Protein AF-A0A4Q0ZU45-F1 (afdb_monomer)

Secondary structure (DSSP, 8-state):
-HHHHHHHHHHHTSSS-TT-HHHHHHHHHHHHHHHHHHHHS--HHHHHHHHHHHHHHHHHHHHHHHHHTT--

Solvent-accessible surface area (backbone atoms only — not comparable to full-atom values): 3992 Å² total; per-residue (Å²): 93,72,46,37,53,51,28,50,49,43,42,71,68,67,80,34,56,96,76,32,65,71,44,50,51,34,37,50,53,21,51,53,53,42,54,54,51,35,70,74,58,73,42,72,71,60,48,54,53,47,53,53,50,52,52,53,50,50,51,54,51,53,56,43,53,54,54,60,63,72,77,107

pLDDT: mean 75.51, std 9.97, range [45.47, 90.25]

Nearest PDB structures (foldseek):
  7rdr-assembly1_A  TM=9.079E-01  e=6.196E+00  unidentified

Structure (mmCIF, N/CA/C/O backbone):
data_AF-A0A4Q0ZU45-F1
#
_entry.id   AF-A0A4Q0ZU45-F1
#
loop_
_atom_site.group_PDB
_atom_site.id
_atom_site.type_symbol
_atom_site.label_atom_id
_atom_site.label_alt_id
_atom_site.label_comp_id
_atom_site.label_asym_id
_atom_site.label_entity_id
_atom_site.label_seq_id
_atom_site.pdbx_PDB_ins_code
_atom_site.Cartn_x
_atom_site.Cartn_y
_atom_site.Cartn_z
_atom_site.occupancy
_atom_site.B_iso_or_equiv
_atom_site.auth_seq_id
_atom_site.auth_comp_id
_atom_site.auth_asym_id
_atom_site.auth_atom_id
_atom_site.pdbx_PDB_model_num
ATOM 1 N N . MET A 1 1 ? -4.519 0.327 -10.117 1.00 66.12 1 MET A N 1
ATOM 2 C CA . MET A 1 1 ? -5.105 1.652 -9.791 1.00 66.12 1 MET A CA 1
ATOM 3 C C . MET A 1 1 ? -6.607 1.614 -9.491 1.00 66.12 1 MET A C 1
ATOM 5 O O . MET A 1 1 ? -6.971 2.070 -8.419 1.00 66.12 1 MET A O 1
ATOM 9 N N . LEU A 1 2 ? -7.478 1.053 -10.346 1.00 75.25 2 LEU A N 1
ATOM 10 C CA . LEU A 1 2 ? -8.947 1.058 -10.139 1.00 75.25 2 LEU A CA 1
ATOM 11 C C . LEU A 1 2 ? -9.413 0.579 -8.747 1.00 75.25 2 LEU A C 1
ATOM 13 O O . LEU A 1 2 ? -10.214 1.251 -8.107 1.00 75.25 2 LEU A O 1
ATOM 17 N N . PHE A 1 3 ? -8.864 -0.529 -8.240 1.00 69.56 3 PHE A N 1
ATOM 18 C CA . PHE A 1 3 ? -9.215 -1.059 -6.914 1.00 69.56 3 PHE A CA 1
ATOM 19 C C . PHE A 1 3 ? -8.787 -0.149 -5.752 1.00 69.56 3 PHE A C 1
ATOM 21 O O . PHE A 1 3 ? -9.537 0.006 -4.793 1.00 69.56 3 PHE A O 1
ATOM 28 N N . VAL A 1 4 ? -7.626 0.507 -5.852 1.00 71.62 4 VAL A N 1
ATOM 29 C CA . VAL A 1 4 ? -7.151 1.461 -4.832 1.00 71.62 4 VAL A CA 1
ATOM 30 C C . VAL A 1 4 ? -8.057 2.692 -4.791 1.00 71.62 4 VAL A C 1
ATOM 32 O O . VAL A 1 4 ? -8.465 3.128 -3.718 1.00 71.62 4 VAL A O 1
ATOM 35 N N . VAL A 1 5 ? -8.437 3.211 -5.962 1.00 77.69 5 VAL A N 1
ATOM 36 C CA . VAL A 1 5 ? -9.360 4.351 -6.078 1.00 77.69 5 VAL A CA 1
ATOM 37 C C . VAL A 1 5 ? -10.738 3.992 -5.523 1.00 77.69 5 VAL A C 1
ATOM 39 O O . VAL A 1 5 ? -11.328 4.780 -4.790 1.00 77.69 5 VAL A O 1
ATOM 42 N N . PHE A 1 6 ? -11.232 2.784 -5.800 1.00 74.94 6 PHE A N 1
ATOM 43 C CA . PHE A 1 6 ? -12.503 2.309 -5.259 1.00 74.94 6 PHE A CA 1
ATOM 44 C C . PHE A 1 6 ? -12.464 2.136 -3.731 1.00 74.94 6 PHE A C 1
ATOM 46 O O . PHE A 1 6 ? -13.416 2.506 -3.045 1.00 74.94 6 PHE A O 1
ATOM 53 N N . ALA A 1 7 ? -11.347 1.652 -3.176 1.00 69.19 7 ALA A N 1
ATOM 54 C CA . ALA A 1 7 ? -11.136 1.582 -1.730 1.00 69.19 7 ALA A CA 1
ATOM 55 C C . ALA A 1 7 ? -11.176 2.980 -1.091 1.00 69.19 7 ALA A C 1
ATOM 57 O O . ALA A 1 7 ? -11.873 3.196 -0.099 1.00 69.19 7 ALA A O 1
ATOM 58 N N . TYR A 1 8 ? -10.481 3.948 -1.692 1.00 71.62 8 TYR A N 1
ATOM 59 C CA . TYR A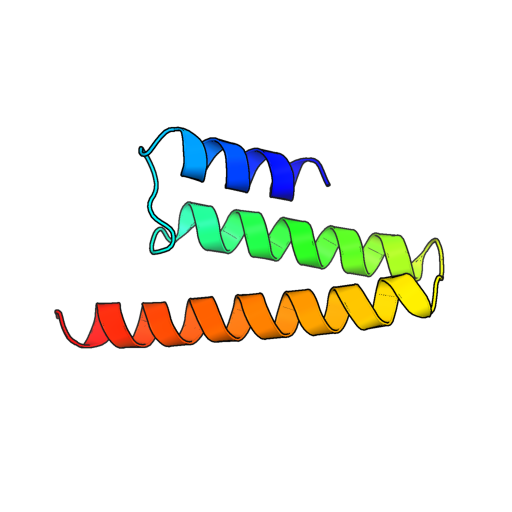 1 8 ? -10.495 5.340 -1.241 1.00 71.62 8 TYR A CA 1
ATOM 60 C C . TYR A 1 8 ? -11.883 5.975 -1.345 1.00 71.62 8 TYR A C 1
ATOM 62 O O . TYR A 1 8 ? -12.302 6.694 -0.443 1.00 71.62 8 TYR A O 1
ATOM 70 N N . PHE A 1 9 ? -12.630 5.675 -2.404 1.00 75.38 9 PHE A N 1
ATOM 71 C CA . PHE A 1 9 ? -14.007 6.134 -2.562 1.00 75.38 9 PHE A CA 1
ATOM 72 C C . PHE A 1 9 ? -14.921 5.592 -1.449 1.00 75.38 9 PHE A C 1
ATOM 74 O O . PHE A 1 9 ? -15.680 6.347 -0.838 1.00 75.38 9 PHE A O 1
ATOM 81 N N . LEU A 1 10 ? -14.795 4.307 -1.105 1.00 65.69 10 LEU A N 1
ATOM 82 C CA . LEU A 1 10 ? -15.506 3.695 0.026 1.00 65.69 10 LEU A CA 1
ATOM 83 C C . LEU A 1 10 ? -15.147 4.353 1.367 1.00 65.69 10 LEU A C 1
ATOM 85 O O . LEU A 1 10 ? -16.030 4.533 2.205 1.00 65.69 10 LEU A O 1
ATOM 89 N N . LEU A 1 11 ? -13.889 4.762 1.548 1.00 70.38 11 LEU A N 1
ATOM 90 C CA . LEU A 1 11 ? -13.455 5.529 2.716 1.00 70.38 11 LEU A CA 1
ATOM 91 C C . LEU A 1 11 ? -14.103 6.924 2.750 1.00 70.38 11 LEU A C 1
ATOM 93 O O . LEU A 1 11 ? -14.609 7.355 3.785 1.00 70.38 11 LEU A O 1
ATOM 97 N N . GLN A 1 12 ? -14.143 7.608 1.603 1.00 72.94 12 GLN A N 1
ATOM 98 C CA . GLN A 1 12 ? -14.661 8.972 1.491 1.00 72.94 12 GLN A CA 1
ATOM 99 C C . GLN A 1 12 ? -16.180 9.054 1.691 1.00 72.94 12 GLN A C 1
ATOM 101 O O . GLN A 1 12 ? -16.686 10.048 2.205 1.00 72.94 12 GLN A O 1
ATOM 106 N N . THR A 1 13 ? -16.911 7.988 1.355 1.00 75.12 13 THR A N 1
ATOM 107 C CA . THR A 1 13 ? -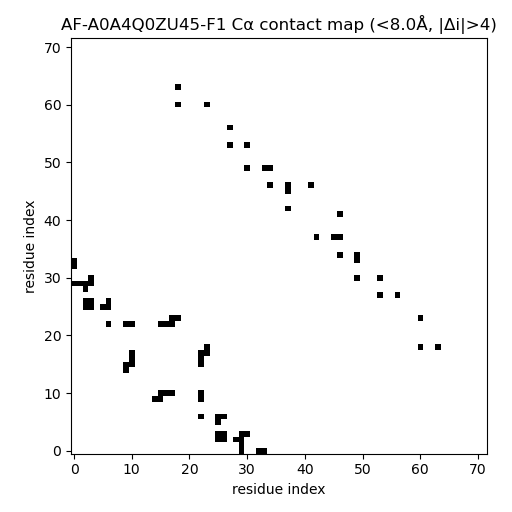18.359 7.883 1.616 1.00 75.12 13 THR A CA 1
ATOM 108 C C . THR A 1 13 ? -18.718 7.689 3.097 1.00 75.12 13 THR A C 1
ATOM 110 O O . THR A 1 13 ? -19.898 7.558 3.411 1.00 75.12 13 THR A O 1
ATOM 113 N N . ASN A 1 14 ? -17.738 7.652 4.014 1.00 62.16 14 ASN A N 1
ATOM 114 C CA . ASN A 1 14 ? -17.903 7.446 5.465 1.00 62.16 14 ASN A CA 1
ATOM 115 C C . ASN A 1 14 ? -18.643 6.150 5.872 1.00 62.16 14 ASN A C 1
ATOM 117 O O . ASN A 1 14 ? -18.814 5.880 7.057 1.00 62.16 14 ASN A O 1
ATOM 121 N N . LYS A 1 15 ? -19.046 5.308 4.910 1.00 61.62 15 LYS A N 1
ATOM 122 C CA . LYS A 1 15 ? -19.659 3.996 5.158 1.00 61.62 15 LYS A CA 1
ATOM 123 C C . LYS A 1 15 ? -18.659 2.972 5.687 1.00 61.62 15 LYS A C 1
ATOM 125 O O . LYS A 1 15 ? -19.059 2.035 6.372 1.00 61.62 15 LYS A O 1
ATOM 130 N N . TYR A 1 16 ? -17.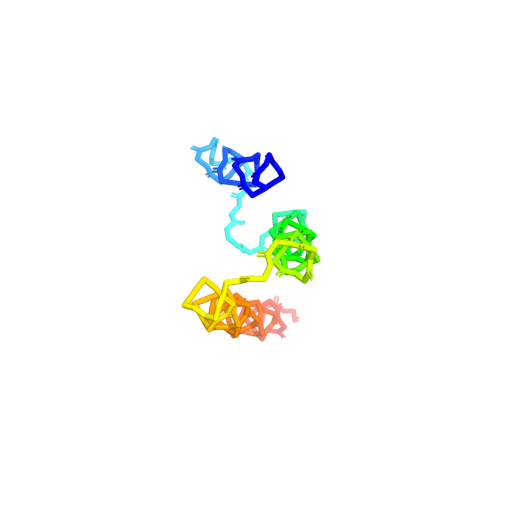377 3.141 5.367 1.00 64.50 16 TYR A N 1
ATOM 131 C CA . TYR A 1 16 ? -16.304 2.253 5.793 1.00 64.50 16 TYR A CA 1
ATOM 132 C C . TYR A 1 16 ? -15.182 3.068 6.420 1.00 64.50 16 TYR A C 1
ATOM 134 O O . TYR A 1 16 ? -14.630 3.977 5.812 1.00 64.50 16 TYR A O 1
ATOM 142 N N . THR A 1 17 ? -14.819 2.728 7.650 1.00 67.31 17 THR A N 1
ATOM 143 C CA . THR A 1 17 ? -13.666 3.317 8.334 1.00 67.31 17 THR A CA 1
ATOM 144 C C . THR A 1 17 ? -12.375 2.637 7.870 1.00 67.31 17 THR A C 1
ATOM 146 O O . THR A 1 17 ? -12.405 1.496 7.407 1.00 67.31 17 THR A O 1
ATOM 149 N N . ILE A 1 18 ? -11.222 3.271 8.109 1.00 65.62 18 ILE A N 1
ATOM 150 C CA . ILE A 1 18 ? -9.864 2.716 7.895 1.00 65.62 18 ILE A CA 1
ATOM 151 C C . ILE A 1 18 ? -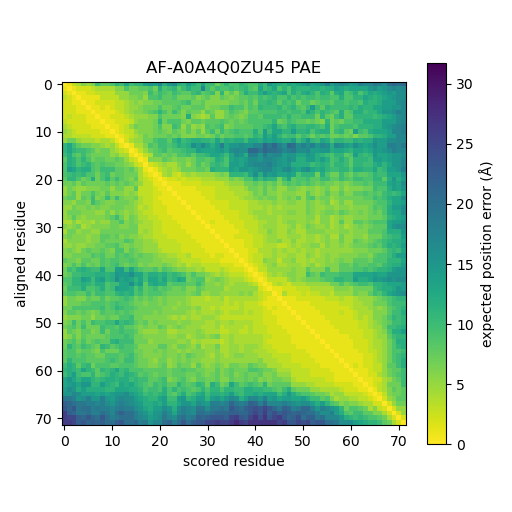9.690 1.331 8.576 1.00 65.62 18 ILE A C 1
ATOM 153 O O . ILE A 1 18 ? -8.829 0.527 8.220 1.00 65.62 18 ILE A O 1
ATOM 157 N N . THR A 1 19 ? -10.529 1.026 9.569 1.00 65.81 19 THR A N 1
ATOM 158 C CA . THR A 1 19 ? -10.583 -0.233 10.334 1.00 65.81 19 THR A CA 1
ATOM 159 C C . THR A 1 19 ? -11.405 -1.348 9.691 1.00 65.81 19 THR A C 1
ATOM 161 O O . THR A 1 19 ? -11.377 -2.482 10.172 1.00 65.81 19 THR A O 1
ATOM 164 N N . SER A 1 20 ? -12.112 -1.060 8.602 1.00 71.94 20 SER A N 1
ATOM 165 C CA . SER A 1 20 ? -13.017 -2.007 7.960 1.00 71.94 20 SER A CA 1
ATOM 166 C C . SER A 1 20 ? -12.231 -3.048 7.168 1.00 71.94 20 SER A C 1
ATOM 168 O O . SER A 1 20 ? -11.443 -2.707 6.288 1.00 71.94 20 SER A O 1
ATOM 170 N N . ILE A 1 21 ? -12.499 -4.326 7.438 1.00 71.50 21 ILE A N 1
ATOM 171 C CA . ILE A 1 21 ? -11.940 -5.464 6.695 1.00 71.50 21 ILE A CA 1
ATOM 172 C C . ILE A 1 21 ? -12.102 -5.317 5.169 1.00 71.50 21 ILE A C 1
ATOM 174 O O . ILE A 1 21 ? -11.093 -5.455 4.477 1.00 71.50 21 ILE A O 1
ATOM 178 N N . PRO A 1 22 ? -13.288 -4.977 4.613 1.00 75.12 22 PRO A N 1
ATOM 179 C CA . PRO A 1 22 ? -13.433 -4.851 3.161 1.00 75.12 22 PRO A CA 1
ATOM 180 C C . PRO A 1 22 ? -12.534 -3.765 2.559 1.00 75.12 22 PRO A C 1
ATOM 182 O O . PRO A 1 22 ? -11.971 -3.987 1.495 1.00 75.12 22 PRO A O 1
ATOM 185 N N . TYR A 1 23 ? -12.322 -2.640 3.254 1.00 75.00 23 TYR A N 1
ATOM 186 C CA . TYR A 1 23 ? -11.402 -1.582 2.816 1.00 75.00 23 TYR A CA 1
ATOM 187 C C . TYR A 1 23 ? -9.945 -2.067 2.787 1.00 75.00 23 TYR A C 1
ATOM 189 O O . TYR A 1 23 ? -9.238 -1.859 1.802 1.00 75.00 23 TYR A O 1
ATOM 197 N N . GLN A 1 24 ? -9.503 -2.755 3.845 1.00 75.44 24 GLN A N 1
ATOM 198 C CA . GLN A 1 24 ? -8.133 -3.269 3.942 1.00 75.44 24 GLN A CA 1
ATOM 199 C C . GLN A 1 24 ? -7.835 -4.321 2.868 1.00 75.44 24 GLN A C 1
ATOM 201 O O . GLN A 1 24 ? -6.775 -4.270 2.247 1.00 75.44 24 GLN A O 1
ATOM 206 N N . VAL A 1 25 ? -8.781 -5.228 2.601 1.00 79.25 25 VAL A N 1
ATOM 207 C CA . VAL A 1 25 ? -8.652 -6.244 1.544 1.00 79.25 25 VAL A CA 1
ATOM 208 C C . VAL A 1 25 ? -8.559 -5.589 0.166 1.00 79.25 25 VAL A C 1
ATOM 210 O O . VAL A 1 25 ? -7.659 -5.917 -0.603 1.00 79.25 25 VAL A O 1
ATOM 213 N N . LEU A 1 26 ? -9.437 -4.631 -0.139 1.00 80.88 26 LEU A N 1
ATOM 214 C CA . LEU A 1 26 ? -9.439 -3.932 -1.428 1.00 80.88 26 LEU A CA 1
ATOM 215 C C . LEU A 1 26 ? -8.141 -3.150 -1.666 1.00 80.88 26 LEU A C 1
ATOM 217 O O . LEU A 1 26 ? -7.595 -3.177 -2.770 1.00 80.88 26 LEU A O 1
ATOM 221 N N . ASN A 1 27 ? -7.623 -2.495 -0.625 1.00 81.88 27 ASN A N 1
ATOM 222 C CA . ASN A 1 27 ? -6.371 -1.752 -0.701 1.00 81.88 27 ASN A CA 1
ATOM 223 C C . ASN A 1 27 ? -5.163 -2.686 -0.900 1.00 81.88 27 ASN A C 1
ATOM 225 O O . ASN A 1 27 ? -4.298 -2.407 -1.727 1.00 81.88 27 ASN A O 1
ATOM 229 N N . LEU A 1 28 ? -5.136 -3.831 -0.209 1.00 77.38 28 LEU A N 1
ATOM 230 C CA . LEU A 1 28 ? -4.082 -4.835 -0.366 1.00 77.38 28 LEU A CA 1
ATOM 231 C C . LEU A 1 28 ? -4.085 -5.449 -1.774 1.00 77.38 28 LEU A C 1
ATOM 233 O O . LEU A 1 28 ? -3.037 -5.541 -2.406 1.00 77.38 28 LEU A O 1
ATOM 237 N N . VAL A 1 29 ? -5.260 -5.814 -2.295 1.00 85.12 29 VAL A N 1
ATOM 238 C CA . VAL A 1 29 ? -5.406 -6.325 -3.669 1.00 85.12 29 VAL A CA 1
ATOM 239 C C . VAL A 1 29 ? -4.945 -5.279 -4.684 1.00 85.12 29 VAL A C 1
ATOM 241 O O . VAL A 1 29 ? -4.217 -5.600 -5.622 1.00 85.12 29 VAL A O 1
ATOM 244 N N . GLY A 1 30 ? -5.322 -4.015 -4.482 1.00 82.62 30 GLY A N 1
ATOM 245 C CA . GLY A 1 30 ? -4.887 -2.909 -5.326 1.00 82.62 30 GLY A CA 1
ATOM 246 C C . GLY A 1 30 ? -3.366 -2.720 -5.350 1.00 82.62 30 GLY A C 1
ATOM 247 O O . GLY A 1 30 ? -2.813 -2.534 -6.434 1.00 82.62 30 GLY A O 1
ATOM 248 N N . ALA A 1 31 ? -2.708 -2.822 -4.192 1.00 81.81 31 ALA A N 1
ATOM 249 C CA . ALA A 1 31 ? -1.252 -2.734 -4.061 1.00 81.81 31 ALA A CA 1
ATOM 250 C C . ALA A 1 31 ? -0.529 -3.935 -4.703 1.00 81.81 31 ALA A C 1
ATOM 252 O O . ALA A 1 31 ? 0.455 -3.766 -5.416 1.00 81.81 31 ALA A O 1
ATOM 253 N N . ILE A 1 32 ? -1.054 -5.156 -4.548 1.00 82.88 32 ILE A N 1
ATOM 254 C CA . ILE A 1 32 ? -0.487 -6.353 -5.195 1.00 82.88 32 ILE A CA 1
ATOM 255 C C . ILE A 1 32 ? -0.571 -6.243 -6.723 1.00 82.88 32 ILE A C 1
ATOM 257 O O . ILE A 1 32 ? 0.393 -6.544 -7.424 1.00 82.88 32 ILE A O 1
ATOM 261 N N . LEU A 1 33 ? -1.702 -5.777 -7.259 1.00 83.69 33 LEU A N 1
ATOM 262 C CA . LEU A 1 33 ? -1.866 -5.578 -8.702 1.00 83.69 33 LEU A CA 1
ATOM 263 C C . LEU A 1 33 ? -0.919 -4.505 -9.255 1.00 83.69 33 LEU A C 1
ATOM 265 O O . LEU A 1 33 ? -0.425 -4.651 -10.371 1.00 83.69 33 LEU A O 1
ATOM 269 N N . LEU A 1 34 ? -0.653 -3.440 -8.491 1.00 82.00 34 LEU A N 1
ATOM 270 C CA . LEU A 1 34 ? 0.357 -2.445 -8.855 1.00 82.00 34 LEU A CA 1
ATOM 271 C C . LEU A 1 34 ? 1.745 -3.059 -8.871 1.00 82.00 34 LEU A C 1
ATOM 273 O O . LEU A 1 34 ? 2.439 -2.932 -9.871 1.00 82.00 34 LEU A O 1
ATOM 277 N N . PHE A 1 35 ? 2.111 -3.789 -7.822 1.00 83.56 35 PHE A N 1
ATOM 278 C CA . PHE A 1 35 ? 3.390 -4.479 -7.760 1.00 83.56 35 PHE A CA 1
ATOM 279 C C . PHE A 1 35 ? 3.607 -5.397 -8.976 1.00 83.56 35 PHE A C 1
ATOM 281 O O . PHE A 1 35 ? 4.635 -5.299 -9.640 1.00 83.56 35 PHE A O 1
ATOM 288 N N . ILE A 1 36 ? 2.604 -6.205 -9.350 1.00 83.50 36 ILE A N 1
ATOM 289 C CA . ILE A 1 36 ? 2.654 -7.051 -10.558 1.00 83.50 36 ILE A CA 1
ATOM 290 C C . ILE A 1 36 ? 2.798 -6.200 -11.828 1.00 83.50 36 ILE A C 1
ATOM 292 O O . ILE A 1 36 ? 3.611 -6.518 -12.695 1.00 83.50 36 ILE A O 1
ATOM 296 N N . SER A 1 37 ? 2.053 -5.097 -11.943 1.00 81.62 37 SER A N 1
ATOM 297 C CA . SER A 1 37 ? 2.165 -4.174 -13.079 1.00 81.62 37 SER A CA 1
ATOM 298 C C . SER A 1 37 ? 3.566 -3.575 -13.204 1.00 81.62 37 SER A C 1
ATOM 300 O O . SER A 1 37 ? 4.047 -3.386 -14.320 1.00 81.62 37 SER A O 1
ATOM 302 N N . LEU A 1 38 ? 4.224 -3.289 -12.081 1.00 83.19 38 LEU A N 1
ATOM 303 C CA . LEU A 1 38 ? 5.599 -2.805 -12.044 1.00 83.19 38 LEU A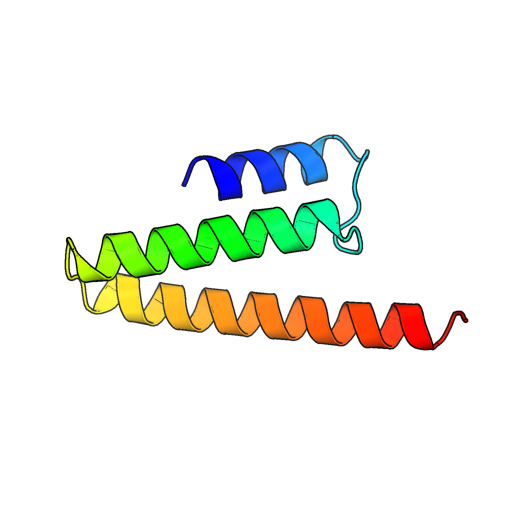 CA 1
ATOM 304 C C . LEU A 1 38 ? 6.613 -3.909 -12.358 1.00 83.19 38 LEU A C 1
ATOM 306 O O . LEU A 1 38 ? 7.687 -3.601 -12.855 1.00 83.19 38 LEU A O 1
ATOM 310 N N . CYS A 1 39 ? 6.302 -5.185 -12.126 1.00 80.62 39 CYS A N 1
ATOM 311 C CA . CYS A 1 39 ? 7.141 -6.281 -12.617 1.00 80.62 39 CYS A CA 1
ATOM 312 C C . CYS A 1 39 ? 7.079 -6.415 -14.149 1.00 80.62 39 CYS A C 1
ATOM 314 O O . CYS A 1 39 ? 8.075 -6.790 -14.760 1.00 80.62 39 CYS A O 1
ATOM 316 N N . VAL A 1 40 ? 5.937 -6.091 -14.770 1.00 81.44 40 VAL A N 1
ATOM 317 C CA . VAL A 1 40 ? 5.772 -6.099 -16.236 1.00 81.44 40 VAL A CA 1
ATOM 318 C C . VAL A 1 40 ? 6.398 -4.855 -16.877 1.00 81.44 40 VAL A C 1
ATOM 320 O O . VAL A 1 40 ? 7.167 -4.970 -17.827 1.00 81.44 40 VAL A O 1
ATOM 323 N N . HIS A 1 41 ? 6.109 -3.664 -16.344 1.00 81.12 41 HIS A N 1
ATOM 324 C CA . HIS A 1 41 ? 6.717 -2.397 -16.760 1.00 81.12 41 HIS A CA 1
ATOM 325 C C . HIS A 1 41 ? 7.717 -1.925 -15.706 1.00 81.12 41 HIS A C 1
ATOM 327 O O . HIS A 1 41 ? 7.416 -1.059 -14.881 1.00 81.12 41 HIS A O 1
ATOM 333 N N . PHE A 1 42 ? 8.909 -2.523 -15.733 1.00 80.94 42 PHE A N 1
ATOM 334 C CA . PHE A 1 42 ? 9.910 -2.322 -14.692 1.00 80.94 42 PHE A CA 1
ATOM 335 C C . PHE A 1 42 ? 10.391 -0.875 -14.595 1.00 80.94 42 PHE A C 1
ATOM 337 O O . PHE A 1 42 ? 11.024 -0.334 -15.501 1.00 80.94 42 PHE A O 1
ATOM 344 N N . ASN A 1 43 ? 10.114 -0.265 -13.445 1.00 84.88 43 ASN A N 1
ATOM 345 C CA . ASN A 1 43 ? 10.612 1.044 -13.061 1.00 84.88 43 ASN A CA 1
ATOM 346 C C . ASN A 1 43 ? 11.106 0.976 -11.614 1.00 84.88 43 ASN A C 1
ATOM 348 O O . ASN A 1 43 ? 10.308 0.860 -10.684 1.00 84.88 43 ASN A O 1
ATOM 352 N N . LEU A 1 44 ? 12.427 1.059 -11.432 1.00 85.12 44 LEU A N 1
ATOM 353 C CA . LEU A 1 44 ? 13.074 0.986 -10.118 1.00 85.12 44 LEU A CA 1
ATOM 354 C C . LEU A 1 44 ? 12.534 2.032 -9.138 1.00 85.12 44 LEU A C 1
ATOM 356 O O . LEU A 1 44 ? 12.277 1.704 -7.983 1.00 85.12 44 LEU A O 1
ATOM 360 N N . GLY A 1 45 ? 12.327 3.271 -9.592 1.00 89.94 45 GLY A N 1
ATOM 361 C CA . GLY A 1 45 ? 11.827 4.349 -8.739 1.00 89.94 45 GLY A CA 1
ATOM 362 C C . GLY A 1 45 ? 10.409 4.069 -8.249 1.00 89.94 45 GLY A C 1
ATOM 363 O O . GLY A 1 45 ? 10.135 4.136 -7.051 1.00 89.94 45 GLY A O 1
ATOM 364 N N . SER A 1 46 ? 9.519 3.683 -9.165 1.00 85.19 46 SER A N 1
ATOM 365 C CA . SER A 1 46 ? 8.145 3.321 -8.815 1.00 85.19 46 SER A CA 1
ATOM 366 C C . SER A 1 46 ? 8.090 2.077 -7.921 1.00 85.19 46 SER A C 1
ATOM 368 O O . SER A 1 46 ? 7.276 2.034 -7.005 1.00 85.19 46 SER A O 1
ATOM 370 N N . LEU A 1 47 ? 8.971 1.093 -8.133 1.00 86.12 47 LEU A N 1
ATOM 371 C CA . LEU A 1 47 ? 8.982 -0.164 -7.376 1.00 86.12 47 LEU A CA 1
ATOM 372 C C . LEU A 1 47 ? 9.415 0.050 -5.927 1.00 86.12 47 LEU A C 1
ATOM 374 O O . LEU A 1 47 ? 8.805 -0.503 -5.015 1.00 86.12 47 LEU A O 1
ATOM 378 N N . VAL A 1 48 ? 10.421 0.895 -5.700 1.00 89.81 48 VAL A N 1
ATOM 379 C CA . VAL A 1 48 ? 10.852 1.273 -4.349 1.00 89.81 48 VAL A CA 1
ATOM 380 C C . VAL A 1 48 ? 9.714 1.963 -3.593 1.00 89.81 48 VAL A C 1
ATOM 382 O O . VAL A 1 48 ? 9.415 1.579 -2.463 1.00 89.81 48 VAL A O 1
ATOM 385 N N . ILE A 1 49 ? 9.042 2.937 -4.216 1.00 87.25 49 ILE A N 1
ATOM 386 C CA . ILE A 1 49 ? 7.914 3.649 -3.594 1.00 87.25 49 ILE A CA 1
ATOM 387 C C . ILE A 1 49 ? 6.759 2.685 -3.292 1.00 87.25 49 ILE A C 1
ATOM 389 O O . ILE A 1 49 ? 6.194 2.746 -2.201 1.00 87.25 49 ILE A O 1
ATOM 393 N N . GLU A 1 50 ? 6.444 1.767 -4.207 1.00 86.12 50 GLU A N 1
ATOM 394 C CA . GLU A 1 50 ? 5.388 0.768 -4.013 1.00 86.12 50 GLU A CA 1
ATOM 395 C C . GLU A 1 50 ? 5.701 -0.167 -2.833 1.00 86.12 50 GLU A C 1
ATOM 397 O O . GLU A 1 50 ? 4.832 -0.436 -2.005 1.00 86.12 50 GLU A O 1
ATOM 402 N N . ILE A 1 51 ? 6.958 -0.601 -2.679 1.00 85.62 51 ILE A N 1
ATOM 403 C CA . ILE A 1 51 ? 7.391 -1.401 -1.521 1.00 85.62 51 ILE A CA 1
ATOM 404 C C . ILE A 1 51 ? 7.1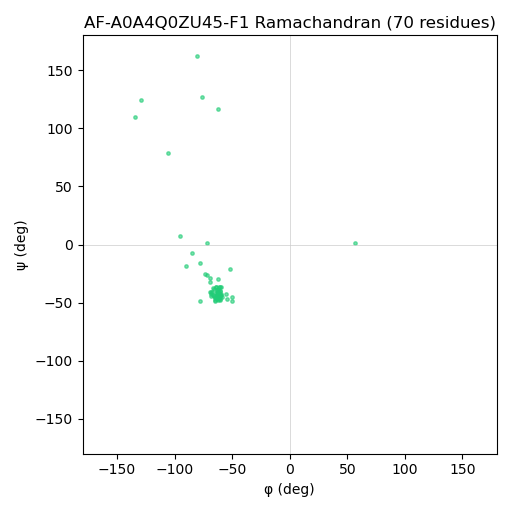81 -0.622 -0.216 1.00 85.62 51 ILE A C 1
ATOM 406 O O . ILE A 1 51 ? 6.606 -1.160 0.733 1.00 85.62 51 ILE A O 1
ATOM 410 N N . PHE A 1 52 ? 7.592 0.649 -0.158 1.00 90.25 52 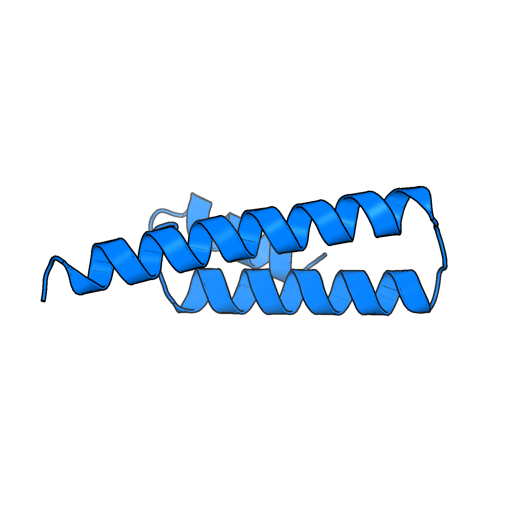PHE A N 1
ATOM 411 C CA . PHE A 1 52 ? 7.335 1.494 1.014 1.00 90.25 52 PHE A CA 1
ATOM 412 C C . PHE A 1 52 ? 5.835 1.655 1.286 1.00 90.25 52 PHE A C 1
ATOM 414 O O . PHE A 1 52 ? 5.406 1.581 2.440 1.00 90.25 52 PHE A O 1
ATOM 421 N N . TRP A 1 53 ? 5.024 1.812 0.242 1.00 84.69 53 TRP A N 1
ATOM 422 C CA . TRP A 1 53 ? 3.573 1.930 0.356 1.00 84.69 53 TRP A CA 1
ATOM 423 C C . TRP A 1 53 ? 2.928 0.666 0.937 1.00 84.69 53 TRP A C 1
ATOM 425 O O . TRP A 1 53 ? 2.087 0.747 1.843 1.00 84.69 53 TRP A O 1
ATOM 435 N N . ILE A 1 54 ? 3.356 -0.513 0.475 1.00 83.00 54 ILE A N 1
ATOM 436 C CA . ILE A 1 54 ? 2.922 -1.811 1.004 1.00 83.00 54 ILE A CA 1
ATOM 437 C C . ILE A 1 54 ? 3.298 -1.931 2.485 1.00 83.00 54 ILE A C 1
ATOM 439 O O . ILE A 1 54 ? 2.448 -2.306 3.293 1.00 83.00 54 ILE A O 1
ATOM 443 N N . LEU A 1 55 ? 4.523 -1.557 2.870 1.00 86.56 55 LEU A N 1
ATOM 444 C CA . LEU A 1 55 ? 4.981 -1.598 4.265 1.00 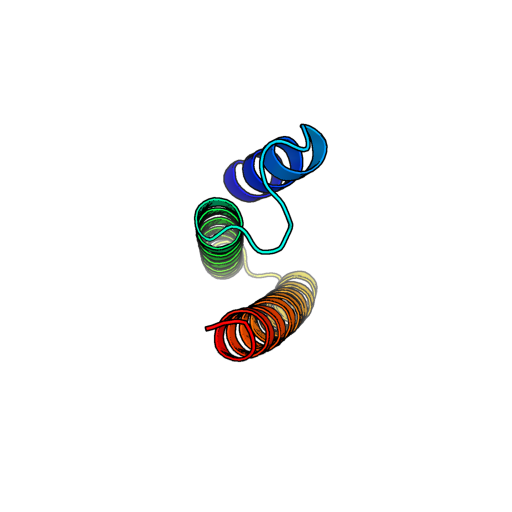86.56 55 L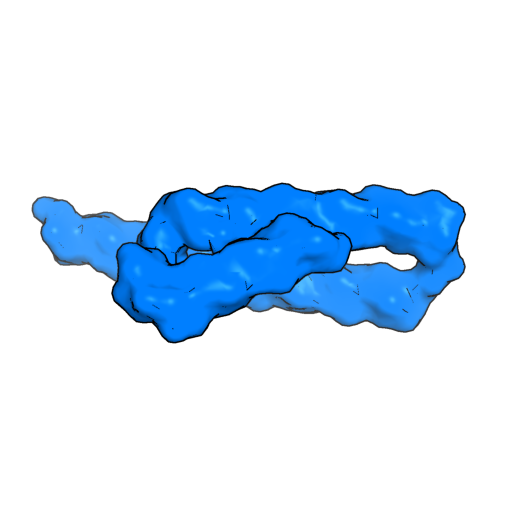EU A CA 1
ATOM 445 C C . LEU A 1 55 ? 4.153 -0.685 5.182 1.00 86.56 55 LEU A C 1
ATOM 447 O O . LEU A 1 55 ? 3.727 -1.116 6.257 1.00 86.56 55 LEU A O 1
ATOM 451 N N . ILE A 1 56 ? 3.875 0.551 4.756 1.00 83.75 56 ILE A N 1
ATOM 452 C CA . ILE A 1 56 ? 3.037 1.503 5.505 1.00 83.75 56 ILE A CA 1
ATOM 453 C C . ILE A 1 56 ? 1.612 0.957 5.656 1.00 83.75 56 ILE A C 1
ATOM 455 O O . ILE A 1 56 ? 1.030 1.016 6.744 1.00 83.75 56 ILE A O 1
ATOM 459 N N . THR A 1 57 ? 1.066 0.374 4.587 1.00 77.69 57 THR A N 1
ATOM 460 C CA . THR A 1 57 ? -0.265 -0.245 4.595 1.00 77.69 57 THR A CA 1
ATOM 461 C C . THR A 1 57 ? -0.319 -1.424 5.569 1.00 77.69 57 THR A C 1
ATOM 463 O O . THR A 1 57 ? -1.233 -1.492 6.395 1.00 77.69 57 THR A O 1
ATOM 466 N N . LEU A 1 58 ? 0.688 -2.307 5.550 1.00 80.94 58 LEU A N 1
ATOM 467 C CA . LEU A 1 58 ? 0.797 -3.440 6.475 1.00 80.94 58 LEU A CA 1
ATOM 468 C C . LEU A 1 58 ? 0.887 -2.979 7.934 1.00 80.94 58 LEU A C 1
ATOM 470 O O . LEU A 1 58 ? 0.200 -3.522 8.799 1.00 80.94 58 LEU A O 1
ATOM 474 N N . TYR A 1 59 ? 1.703 -1.959 8.211 1.00 81.62 59 TYR A N 1
ATOM 475 C CA . TYR A 1 59 ? 1.838 -1.387 9.550 1.00 81.62 59 TYR A CA 1
ATOM 476 C C . TYR A 1 59 ? 0.505 -0.811 10.052 1.00 81.62 59 TYR A C 1
ATOM 478 O O . TYR A 1 59 ? 0.084 -1.092 11.180 1.00 81.62 59 TYR A O 1
ATOM 486 N N . GLY A 1 60 ? -0.200 -0.059 9.200 1.00 75.38 60 GLY A N 1
ATOM 487 C CA . GLY A 1 60 ? -1.531 0.470 9.491 1.00 75.38 60 GLY A CA 1
ATOM 488 C C . GLY A 1 60 ? -2.546 -0.634 9.797 1.00 75.38 60 GLY A C 1
ATOM 489 O O . GLY A 1 60 ? -3.266 -0.541 10.794 1.00 75.38 60 GLY A O 1
ATOM 490 N N . MET A 1 61 ? -2.558 -1.709 9.002 1.00 75.75 61 MET A N 1
ATOM 491 C CA . MET A 1 61 ? -3.406 -2.887 9.225 1.00 75.75 61 MET A CA 1
ATOM 492 C C . MET A 1 61 ? -3.074 -3.598 10.544 1.00 75.75 61 MET A C 1
ATOM 494 O O . MET A 1 61 ? -3.979 -3.861 11.336 1.00 75.75 61 MET A O 1
ATOM 498 N N . ALA A 1 62 ? -1.794 -3.852 10.832 1.00 77.44 62 ALA A N 1
ATOM 499 C CA . ALA A 1 62 ? -1.351 -4.519 12.058 1.00 77.44 62 ALA A CA 1
ATOM 500 C C . ALA A 1 62 ? -1.716 -3.723 13.322 1.00 77.44 62 ALA A C 1
ATOM 502 O O . ALA A 1 62 ? -2.198 -4.293 14.307 1.00 77.44 62 ALA A O 1
ATOM 503 N N . LYS A 1 63 ? -1.550 -2.393 13.293 1.00 75.56 63 LYS A N 1
ATOM 504 C CA . LYS A 1 63 ? -1.983 -1.497 14.377 1.00 75.56 63 LYS A CA 1
ATOM 505 C C . LYS A 1 63 ? -3.498 -1.557 14.578 1.00 75.56 63 LYS A C 1
ATOM 507 O O . LYS A 1 63 ? -3.967 -1.561 15.715 1.00 75.56 63 LYS A O 1
ATOM 512 N N . ASN A 1 64 ? -4.260 -1.641 13.490 1.00 70.56 64 ASN A N 1
ATOM 513 C CA . ASN A 1 64 ? -5.714 -1.739 13.542 1.00 70.56 64 ASN A CA 1
ATOM 514 C C . ASN A 1 64 ? -6.207 -3.064 14.116 1.00 70.56 64 ASN A C 1
ATOM 516 O O . ASN A 1 64 ? -7.097 -3.072 14.964 1.00 70.56 64 ASN A O 1
ATOM 520 N N . LEU A 1 65 ? -5.601 -4.175 13.689 1.00 68.25 65 LEU A N 1
ATOM 521 C CA . LEU A 1 65 ? -5.892 -5.500 14.230 1.00 68.25 65 LEU A CA 1
ATOM 522 C C . LEU A 1 65 ? -5.599 -5.553 15.732 1.00 68.25 65 LEU A C 1
ATOM 524 O O . LEU A 1 65 ? -6.426 -6.050 16.491 1.00 68.25 65 LEU A O 1
ATOM 528 N N . LYS A 1 66 ? -4.467 -4.987 16.176 1.00 63.69 66 LYS A N 1
ATOM 529 C CA . LYS A 1 66 ? -4.149 -4.878 17.608 1.00 63.69 66 LYS A CA 1
ATOM 530 C C . LYS A 1 66 ? -5.190 -4.063 18.375 1.00 63.69 66 LYS A C 1
ATOM 532 O O . LYS A 1 66 ? -5.549 -4.465 19.472 1.00 63.69 66 LYS A O 1
ATOM 537 N N . ARG A 1 67 ? -5.704 -2.967 17.808 1.00 62.09 67 ARG A N 1
ATOM 538 C CA . ARG A 1 67 ? -6.734 -2.140 18.458 1.00 62.09 67 ARG A CA 1
ATOM 539 C C . ARG A 1 67 ? -8.081 -2.863 18.557 1.00 62.09 67 ARG A C 1
ATOM 541 O O . ARG A 1 67 ? -8.681 -2.865 19.620 1.00 62.09 67 ARG A O 1
ATOM 548 N N . LYS A 1 68 ? -8.495 -3.565 17.496 1.00 56.75 68 LYS A N 1
ATOM 549 C CA . LYS A 1 68 ? -9.701 -4.414 17.495 1.00 56.75 68 LYS A CA 1
ATOM 550 C C . LYS A 1 68 ? -9.617 -5.572 18.495 1.00 56.75 68 LYS A C 1
ATOM 552 O O . LYS A 1 68 ? -10.645 -5.990 18.996 1.00 56.75 68 LYS A O 1
ATOM 557 N N . LYS A 1 69 ? -8.412 -6.085 18.778 1.00 51.44 69 LYS A N 1
ATOM 558 C CA . LYS A 1 69 ? -8.180 -7.163 19.756 1.00 51.44 69 LYS A CA 1
ATOM 559 C C . LYS A 1 69 ? -8.207 -6.686 21.218 1.00 51.44 69 LYS A C 1
ATOM 561 O O . LYS A 1 69 ? -8.274 -7.523 22.101 1.00 51.44 69 LYS A O 1
ATOM 566 N N . ILE A 1 70 ? -8.105 -5.378 21.471 1.00 52.75 70 ILE A N 1
ATOM 567 C CA . ILE A 1 70 ? -8.168 -4.787 22.823 1.00 52.75 70 ILE A CA 1
ATOM 568 C C . ILE A 1 70 ? -9.618 -4.426 23.208 1.00 52.75 70 ILE A C 1
ATOM 570 O O . ILE A 1 70 ? -9.917 -4.280 24.385 1.00 52.75 70 ILE A O 1
ATOM 574 N N . GLU A 1 71 ? -10.520 -4.312 22.228 1.00 48.22 71 GLU A N 1
ATOM 575 C CA . GLU A 1 71 ? -11.960 -4.063 22.434 1.00 48.22 71 GLU A CA 1
ATOM 576 C C . GLU A 1 71 ? -12.820 -5.351 22.435 1.00 48.22 71 GLU A C 1
ATOM 578 O O . GLU A 1 71 ? -14.047 -5.255 22.443 1.00 48.22 71 GLU A O 1
ATOM 583 N N . ILE A 1 72 ? -12.202 -6.543 22.410 1.00 45.47 72 ILE A N 1
ATOM 584 C CA . ILE A 1 72 ? -12.857 -7.854 22.619 1.00 45.47 72 ILE A CA 1
ATOM 585 C C . ILE A 1 72 ? -12.445 -8.365 23.994 1.00 45.47 72 ILE A C 1
ATOM 587 O O . ILE A 1 72 ? -13.339 -8.822 24.736 1.00 45.47 72 ILE A O 1
#

Sequence (72 aa):
MLFVVFAYFLLQTNKYTITSIPYQVLNLVGAILLFISLCVHFNLGSLVIEIFWILITLYGMAKNLKRKKIEI

Radius of gyration: 13.55 Å; Cα contacts (8 Å, |Δi|>4): 42; chains: 1; bounding box: 33×17×40 Å

Mean predicted aligned error: 7.74 Å

Foldseek 3Di:
DVLLVVLVVCCVVVVDPLLDPVSLVSNLVVLVVVLVVCVVVPDPVSNVVSVVVNVVSVVSNVVSVVVVVVVD